Protein AF-A0A537WCG7-F1 (afdb_monomer)

pLDDT: mean 88.52, std 9.97, range [52.31, 97.75]

Sequence (96 aa):
KTGCLFAASVGVALWVADVPEREQARWRAFGDELGLLFQIVDDILDGDGYVLSHGADGARALADEAADRAHARLEDIAADTSVLAEIVAGLAARTF

Solvent-accessible surface area (backbone atoms only — not comparable to full-atom values): 5113 Å² total; per-residue (Å²): 128,62,21,62,55,46,28,48,50,46,54,52,49,38,65,76,68,66,52,55,74,91,56,43,58,52,52,48,55,24,18,50,29,49,10,49,26,52,42,39,47,50,20,57,76,71,62,33,70,49,22,72,76,50,34,65,70,46,28,46,52,53,23,50,54,26,37,54,51,26,49,56,36,48,72,74,44,100,62,95,46,65,71,59,51,51,51,44,53,58,54,51,61,65,74,113

Secondary structure (DSSP, 8-state):
--HHHHHHHHHHHHHHTT--HHHHHHHHHHHHHHHHHHHHHHHHHHT-HHHHHHHHHHHHHHHHHHHHHHHHHHHTSSS--HHHHHHHHHHHGGG-

Foldseek 3Di:
DQLVVQLVVLVVVCVVVVPPPVQVVLSSQLSNLVSQLLVLLVCLVVCHDQCVVQNLVRSLVSSVVSLVSSVVSLVVHPDPCPVVNVVSVVSSVSSD

Radius of gyration: 13.69 Å; Cα contacts (8 Å, |Δi|>4): 107; chains: 1; bounding box: 30×21×40 Å

Mean predicted aligned error: 4.41 Å

Structure (mmCIF, N/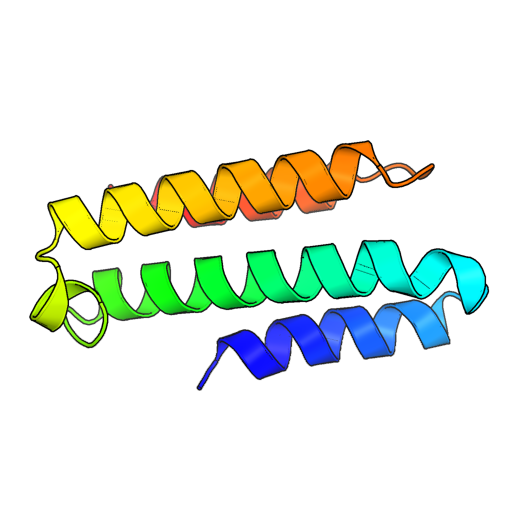CA/C/O backbone):
data_AF-A0A537WCG7-F1
#
_entry.id   AF-A0A537WCG7-F1
#
loop_
_atom_site.group_PDB
_atom_site.id
_atom_site.type_symbol
_atom_site.label_atom_id
_atom_site.label_alt_id
_atom_site.label_comp_id
_atom_site.label_asym_id
_atom_site.label_entity_id
_atom_site.label_seq_id
_atom_site.pdbx_PDB_ins_code
_atom_site.Cartn_x
_atom_site.Cartn_y
_atom_site.Cartn_z
_atom_site.occupancy
_atom_site.B_iso_or_equiv
_atom_site.auth_seq_id
_atom_site.auth_comp_id
_atom_site.auth_asym_id
_atom_site.auth_atom_id
_atom_site.pdbx_PDB_model_num
ATOM 1 N N . LYS A 1 1 ? 11.471 -9.639 -0.964 1.00 52.31 1 LYS A N 1
ATOM 2 C CA . LYS A 1 1 ? 11.838 -10.007 0.435 1.00 52.31 1 LYS A CA 1
ATOM 3 C C . LYS A 1 1 ? 11.489 -8.904 1.439 1.00 52.31 1 LYS A C 1
ATOM 5 O O . LYS A 1 1 ? 11.270 -9.230 2.601 1.00 52.31 1 LYS A O 1
ATOM 10 N N . THR A 1 2 ? 11.418 -7.641 1.017 1.00 59.69 2 THR A N 1
ATOM 11 C CA . THR A 1 2 ? 11.317 -6.478 1.911 1.00 59.69 2 THR A CA 1
ATOM 12 C C . THR A 1 2 ? 9.873 -6.163 2.324 1.00 59.69 2 THR A C 1
ATOM 14 O O . THR A 1 2 ? 9.638 -5.779 3.467 1.00 59.69 2 THR A O 1
ATOM 17 N N . GLY A 1 3 ? 8.881 -6.449 1.470 1.00 57.81 3 GLY A N 1
ATOM 18 C CA . GLY A 1 3 ? 7.462 -6.196 1.770 1.00 57.81 3 GLY A CA 1
ATOM 19 C C . GLY A 1 3 ? 6.929 -6.877 3.042 1.00 57.81 3 GLY A C 1
ATOM 20 O O . GLY A 1 3 ? 6.157 -6.279 3.789 1.00 57.81 3 GLY A O 1
ATOM 21 N N . CYS A 1 4 ? 7.417 -8.081 3.367 1.00 61.38 4 CYS A N 1
ATOM 22 C CA . CYS A 1 4 ? 7.025 -8.792 4.590 1.00 61.38 4 CYS A CA 1
ATOM 23 C C . CYS A 1 4 ? 7.416 -8.044 5.876 1.00 61.38 4 CYS A C 1
ATOM 25 O O . CYS A 1 4 ? 6.756 -8.217 6.898 1.00 61.38 4 CYS A O 1
ATOM 27 N N . LEU A 1 5 ? 8.468 -7.214 5.847 1.00 70.69 5 LEU A N 1
ATOM 28 C CA . LEU A 1 5 ? 8.885 -6.424 7.007 1.00 70.69 5 LEU A CA 1
ATOM 29 C C . LEU A 1 5 ? 7.901 -5.282 7.286 1.00 70.69 5 LEU A C 1
ATOM 31 O O . LEU A 1 5 ? 7.613 -5.001 8.448 1.00 70.69 5 LEU A O 1
ATOM 35 N N . PHE A 1 6 ? 7.346 -4.655 6.247 1.00 68.19 6 PHE A N 1
ATOM 36 C CA . PHE A 1 6 ? 6.342 -3.599 6.398 1.00 68.19 6 PHE A CA 1
ATOM 37 C C . PHE A 1 6 ? 5.012 -4.162 6.898 1.00 68.19 6 PHE A C 1
ATOM 39 O O . PHE A 1 6 ? 4.472 -3.649 7.878 1.00 68.19 6 PHE A O 1
ATOM 46 N N . ALA A 1 7 ? 4.553 -5.283 6.334 1.00 69.25 7 ALA A N 1
ATOM 47 C CA . ALA A 1 7 ? 3.380 -5.995 6.842 1.00 69.25 7 ALA A CA 1
ATOM 48 C C . ALA A 1 7 ? 3.565 -6.434 8.310 1.00 69.25 7 ALA A C 1
ATOM 50 O O . ALA A 1 7 ? 2.667 -6.264 9.139 1.00 69.25 7 ALA A O 1
ATOM 51 N N . ALA A 1 8 ? 4.758 -6.924 8.672 1.00 68.00 8 ALA A N 1
ATOM 52 C CA . ALA A 1 8 ? 5.093 -7.256 10.056 1.00 68.00 8 ALA A CA 1
ATOM 53 C C . ALA A 1 8 ? 5.122 -6.018 10.970 1.00 68.00 8 ALA A C 1
ATOM 55 O O . ALA A 1 8 ? 4.621 -6.083 12.090 1.00 68.00 8 ALA A O 1
ATOM 56 N N . SER A 1 9 ? 5.650 -4.887 10.496 1.00 78.00 9 SER A N 1
ATOM 57 C CA . SER A 1 9 ? 5.706 -3.625 11.249 1.00 78.00 9 SER A CA 1
ATOM 58 C C . SER A 1 9 ? 4.309 -3.081 11.546 1.00 78.00 9 SER A C 1
ATOM 60 O O . SER A 1 9 ? 4.026 -2.722 12.690 1.00 78.00 9 SER A O 1
ATOM 62 N N . VAL A 1 10 ? 3.406 -3.107 10.557 1.00 78.06 10 VAL A N 1
ATOM 63 C CA . VAL A 1 10 ? 1.983 -2.787 10.762 1.00 78.06 10 VAL A CA 1
ATOM 64 C C . VAL A 1 10 ? 1.373 -3.758 11.772 1.00 78.06 10 VAL A C 1
ATOM 66 O O . VAL A 1 10 ? 0.740 -3.328 12.730 1.00 78.06 10 VAL A O 1
ATOM 69 N N . GLY A 1 11 ? 1.638 -5.060 11.633 1.00 72.38 11 GLY A N 1
ATOM 70 C CA . GLY A 1 11 ? 1.179 -6.076 12.578 1.00 72.38 11 GLY A CA 1
ATOM 71 C C . GLY A 1 11 ? 1.594 -5.805 14.029 1.00 72.38 11 GLY A C 1
ATOM 72 O O . GLY A 1 11 ? 0.756 -5.912 1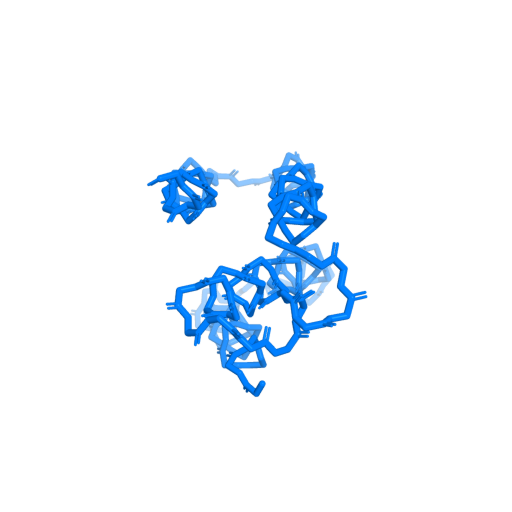4.920 1.00 72.38 11 GLY A O 1
ATOM 73 N N . VAL A 1 12 ? 2.851 -5.425 14.279 1.00 78.12 12 VAL A N 1
ATOM 74 C CA . VAL A 1 12 ? 3.351 -5.084 15.624 1.00 78.12 12 VAL A CA 1
ATOM 75 C C . VAL A 1 12 ? 2.682 -3.817 16.163 1.00 78.12 12 VAL A C 1
ATOM 77 O O . VAL A 1 12 ? 2.266 -3.798 17.321 1.00 78.12 12 VAL A O 1
ATOM 80 N N . ALA A 1 13 ? 2.528 -2.783 15.332 1.00 81.62 13 ALA A N 1
ATOM 81 C CA . ALA A 1 13 ? 1.903 -1.524 15.736 1.00 81.62 13 ALA A CA 1
ATOM 82 C C . ALA A 1 13 ? 0.447 -1.708 16.199 1.00 81.62 13 ALA A C 1
ATOM 84 O O . ALA A 1 13 ? 0.034 -1.070 17.164 1.00 81.62 13 ALA A O 1
ATOM 85 N N . LEU A 1 14 ? -0.308 -2.624 15.579 1.00 84.75 14 LEU A N 1
ATOM 86 C CA . LEU A 1 14 ? -1.692 -2.921 15.974 1.00 84.75 14 LEU A CA 1
ATOM 87 C C . LEU A 1 14 ? -1.804 -3.479 17.390 1.00 84.75 14 LEU A C 1
ATOM 89 O O . LEU A 1 14 ? -2.709 -3.094 18.125 1.00 84.75 14 LEU A O 1
ATOM 93 N N . TRP A 1 15 ? -0.881 -4.361 17.773 1.00 80.00 15 TRP A N 1
ATOM 94 C CA . TRP A 1 15 ? -0.841 -4.913 19.126 1.00 80.00 15 TRP A CA 1
ATOM 95 C C . TRP A 1 15 ? -0.410 -3.866 20.152 1.00 80.00 15 TRP A C 1
ATOM 97 O O . TRP A 1 15 ? -0.974 -3.812 21.238 1.00 80.00 15 TRP A O 1
ATOM 107 N N . VAL A 1 16 ? 0.555 -3.007 19.809 1.00 88.25 16 VAL A N 1
ATOM 108 C CA . VAL A 1 16 ? 0.999 -1.911 20.689 1.00 88.25 16 VAL A CA 1
ATOM 109 C C . VAL A 1 16 ? -0.112 -0.881 20.915 1.00 88.25 16 VAL A C 1
ATOM 111 O O . VAL A 1 16 ? -0.247 -0.366 22.021 1.00 88.25 16 VAL A O 1
ATOM 114 N N . ALA A 1 17 ? -0.910 -0.593 19.887 1.00 86.69 17 ALA A N 1
ATOM 115 C CA . ALA A 1 17 ? -2.031 0.342 19.954 1.00 86.69 17 ALA A CA 1
ATOM 116 C C . ALA A 1 17 ? -3.329 -0.279 20.512 1.00 86.69 17 ALA A C 1
ATOM 118 O O . ALA A 1 17 ? -4.350 0.405 20.542 1.00 86.69 17 ALA A O 1
ATOM 119 N N . ASP A 1 18 ? -3.295 -1.550 20.932 1.00 88.25 18 ASP A N 1
ATOM 120 C CA . ASP A 1 18 ? -4.440 -2.311 21.455 1.00 88.25 18 ASP A CA 1
ATOM 121 C C . ASP A 1 18 ? -5.667 -2.282 20.520 1.00 88.25 18 ASP A C 1
ATOM 123 O O . ASP A 1 18 ? -6.822 -2.164 20.937 1.00 88.25 18 ASP A O 1
ATOM 127 N N . VAL A 1 19 ? -5.414 -2.362 19.207 1.00 88.62 19 VAL A N 1
ATOM 128 C CA . VAL A 1 19 ? -6.478 -2.364 18.198 1.00 88.62 19 VAL A CA 1
ATOM 129 C C . VAL A 1 19 ? -7.263 -3.676 18.300 1.00 88.62 19 VAL A C 1
ATOM 131 O O . VAL A 1 19 ? -6.661 -4.753 18.168 1.00 88.62 19 VAL A O 1
ATOM 134 N N . PRO A 1 20 ? -8.604 -3.628 18.448 1.00 88.81 20 PRO A N 1
ATOM 135 C CA . PRO A 1 20 ? -9.427 -4.827 18.535 1.00 88.81 20 PRO A CA 1
ATOM 136 C C . PRO A 1 20 ? -9.186 -5.769 17.354 1.00 88.81 20 PRO A C 1
ATOM 138 O O . PRO A 1 20 ? -9.171 -5.330 16.204 1.00 88.81 20 PRO A O 1
ATOM 141 N N . GLU A 1 21 ? -9.068 -7.076 17.603 1.00 85.62 21 GLU A N 1
ATOM 142 C CA . GLU A 1 21 ? -8.767 -8.074 16.558 1.00 85.62 21 GLU A CA 1
ATOM 143 C C . GLU A 1 21 ? -9.707 -7.983 15.344 1.00 85.62 21 GLU A C 1
ATOM 145 O O . GLU A 1 21 ? -9.267 -8.096 14.200 1.00 85.62 21 GLU A O 1
ATOM 150 N N . ARG A 1 22 ? -10.991 -7.681 15.583 1.00 85.88 22 ARG A N 1
ATOM 151 C CA . ARG A 1 22 ? -12.012 -7.482 14.536 1.00 85.88 22 ARG A CA 1
ATOM 152 C C . ARG A 1 22 ? -11.683 -6.337 13.563 1.00 85.88 22 ARG A C 1
ATOM 154 O O . ARG A 1 22 ? -12.201 -6.311 12.452 1.00 85.88 22 ARG A O 1
ATOM 161 N N . GLU A 1 23 ? -10.868 -5.375 13.987 1.00 86.56 23 GLU A N 1
ATOM 162 C CA . GLU A 1 23 ? -10.463 -4.197 13.212 1.00 86.56 23 GLU A CA 1
ATOM 163 C C . GLU A 1 23 ? -9.085 -4.396 12.570 1.00 86.56 23 GLU A C 1
ATOM 165 O O . GLU A 1 23 ? -8.815 -3.825 11.513 1.00 86.56 23 GLU A O 1
ATOM 170 N N . GLN A 1 24 ? -8.245 -5.277 13.130 1.00 91.00 24 GLN A N 1
ATOM 171 C CA . GLN A 1 24 ? -6.897 -5.558 12.623 1.00 91.00 24 GLN A CA 1
ATOM 172 C C . GLN A 1 24 ? -6.881 -6.075 11.180 1.00 91.00 24 GLN A C 1
ATOM 174 O O . GLN A 1 24 ? -5.901 -5.857 10.473 1.00 91.00 24 GLN A O 1
ATOM 179 N N . ALA A 1 25 ? -7.942 -6.744 10.719 1.00 92.25 25 ALA A N 1
ATOM 180 C CA . ALA A 1 25 ? -8.007 -7.277 9.358 1.00 92.25 25 ALA A CA 1
ATOM 181 C C . ALA A 1 25 ? -7.833 -6.184 8.286 1.00 92.25 25 ALA A C 1
ATOM 183 O O . ALA A 1 25 ? -7.104 -6.397 7.319 1.00 92.25 25 ALA A O 1
ATOM 184 N N . ARG A 1 26 ? -8.439 -5.001 8.478 1.00 92.94 26 ARG A N 1
ATOM 185 C CA . ARG A 1 26 ? -8.325 -3.875 7.530 1.00 92.94 26 ARG A CA 1
ATOM 186 C C . ARG A 1 26 ? -6.912 -3.301 7.505 1.00 92.94 26 ARG A C 1
ATOM 188 O O . ARG A 1 26 ? -6.348 -3.071 6.442 1.00 92.94 26 ARG A O 1
ATOM 195 N N . TRP A 1 27 ? -6.312 -3.165 8.682 1.00 91.94 27 TRP A N 1
ATOM 196 C CA . TRP A 1 27 ? -4.936 -2.706 8.831 1.00 91.94 27 TRP A CA 1
ATOM 197 C C . TRP A 1 27 ? -3.915 -3.671 8.224 1.00 91.94 27 TRP A C 1
ATOM 199 O O . TRP A 1 27 ? -2.969 -3.237 7.575 1.00 91.94 27 TRP A O 1
ATOM 209 N N . ARG A 1 28 ? -4.107 -4.983 8.396 1.00 91.75 28 ARG A N 1
ATOM 210 C CA . ARG A 1 28 ? -3.243 -6.007 7.786 1.00 91.75 28 ARG A CA 1
ATOM 211 C C . ARG A 1 28 ? -3.349 -5.988 6.266 1.00 91.75 28 ARG A C 1
ATOM 213 O O . ARG A 1 28 ? -2.325 -5.961 5.601 1.00 91.75 28 ARG A O 1
ATOM 220 N N . ALA A 1 29 ? -4.570 -5.892 5.745 1.00 93.00 29 ALA A N 1
ATOM 221 C CA . ALA A 1 29 ? -4.818 -5.707 4.322 1.00 93.00 29 ALA A CA 1
ATOM 222 C C . ALA A 1 29 ? -4.097 -4.475 3.750 1.00 93.00 29 ALA A C 1
ATOM 224 O O . ALA A 1 29 ? -3.491 -4.566 2.689 1.00 93.00 29 ALA A O 1
ATOM 225 N N . PHE A 1 30 ? -4.133 -3.339 4.452 1.00 94.19 30 PHE A N 1
ATOM 226 C CA . PHE A 1 30 ? -3.334 -2.170 4.081 1.00 94.19 30 PHE A CA 1
ATOM 227 C C . PHE A 1 30 ? -1.826 -2.477 4.097 1.00 94.19 30 PHE A C 1
ATOM 229 O O . PHE A 1 30 ? -1.120 -2.151 3.146 1.00 94.19 30 PHE A O 1
ATOM 236 N N . GLY A 1 31 ? -1.332 -3.131 5.153 1.00 91.19 31 GLY A N 1
ATOM 237 C CA . GLY A 1 31 ? 0.078 -3.503 5.283 1.00 91.19 31 GLY A CA 1
ATOM 238 C C . GLY A 1 31 ? 0.582 -4.417 4.162 1.00 91.19 31 GLY A C 1
ATOM 239 O O . GLY A 1 31 ? 1.729 -4.274 3.740 1.00 91.19 31 GLY A O 1
ATOM 240 N N . ASP A 1 32 ? -0.269 -5.309 3.651 1.00 91.75 32 ASP A N 1
ATOM 241 C CA . ASP A 1 32 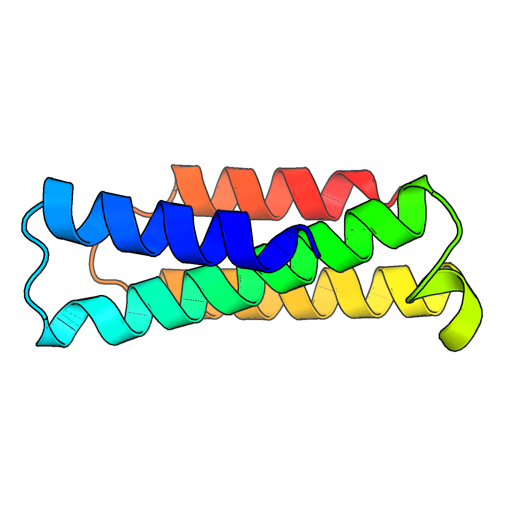? 0.051 -6.181 2.518 1.00 91.75 32 ASP A CA 1
ATOM 242 C C . ASP A 1 32 ? 0.228 -5.378 1.217 1.00 91.75 32 ASP A C 1
ATOM 244 O O . ASP A 1 32 ? 1.223 -5.563 0.512 1.00 91.75 32 ASP A O 1
ATOM 248 N N . GLU A 1 33 ? -0.683 -4.440 0.922 1.00 94.69 33 GLU A N 1
ATOM 249 C CA . GLU A 1 33 ? -0.580 -3.567 -0.262 1.00 94.69 33 GLU A CA 1
ATOM 250 C C . GLU A 1 33 ? 0.629 -2.625 -0.159 1.00 94.69 33 GLU A C 1
ATOM 252 O O . GLU A 1 33 ? 1.383 -2.476 -1.120 1.00 94.69 33 GLU A O 1
ATOM 257 N N . LEU A 1 34 ? 0.876 -2.048 1.024 1.00 92.75 34 LEU A N 1
ATOM 258 C CA . LEU A 1 34 ? 2.048 -1.206 1.281 1.00 92.75 34 LEU A CA 1
ATOM 259 C C . LEU A 1 34 ? 3.357 -1.989 1.093 1.00 92.75 34 LEU A C 1
ATOM 261 O O . LEU A 1 34 ? 4.313 -1.484 0.506 1.00 92.75 34 LEU A O 1
ATOM 265 N N . GLY A 1 35 ? 3.409 -3.230 1.585 1.00 91.25 35 GLY A N 1
ATOM 266 C CA . GLY A 1 35 ? 4.568 -4.101 1.420 1.00 91.25 35 GLY A CA 1
ATOM 267 C C . GLY A 1 35 ? 4.831 -4.459 -0.045 1.00 91.25 35 GLY A C 1
ATOM 268 O O . GLY A 1 35 ? 5.990 -4.493 -0.466 1.00 91.25 35 GLY A O 1
ATOM 269 N N . LEU A 1 36 ? 3.772 -4.697 -0.823 1.00 93.00 36 LEU A N 1
ATOM 270 C CA . LEU A 1 36 ? 3.868 -4.925 -2.264 1.00 93.00 36 LEU A CA 1
ATOM 271 C C . LEU A 1 36 ? 4.369 -3.675 -2.998 1.00 93.00 36 LEU A C 1
ATOM 273 O O . LEU A 1 36 ? 5.320 -3.786 -3.768 1.00 93.00 36 LEU A O 1
ATOM 277 N N . LEU A 1 37 ? 3.788 -2.503 -2.719 1.00 94.06 37 LEU A N 1
ATOM 278 C CA . LEU A 1 37 ? 4.226 -1.226 -3.290 1.00 94.06 37 LEU A CA 1
ATOM 279 C C . LEU A 1 37 ? 5.718 -1.002 -3.045 1.00 94.06 37 LEU A C 1
ATOM 281 O O . LEU A 1 37 ? 6.463 -0.726 -3.981 1.00 94.06 37 LEU A O 1
ATOM 285 N N . PHE A 1 38 ? 6.171 -1.184 -1.802 1.00 91.50 38 PHE A N 1
ATOM 286 C CA . PHE A 1 38 ? 7.583 -1.033 -1.473 1.00 91.50 38 PHE A CA 1
ATOM 287 C C . PHE A 1 38 ? 8.461 -1.981 -2.296 1.00 91.50 38 PHE A C 1
ATOM 289 O O . PHE A 1 38 ? 9.477 -1.550 -2.824 1.00 91.50 38 PHE A O 1
ATOM 296 N N . GLN A 1 39 ? 8.074 -3.256 -2.427 1.00 92.19 39 GLN A N 1
ATOM 297 C CA . GLN A 1 39 ? 8.850 -4.223 -3.208 1.00 92.19 39 GLN A CA 1
ATOM 298 C C . GLN A 1 39 ? 8.950 -3.817 -4.681 1.00 92.19 39 GLN A C 1
ATOM 300 O O . GLN A 1 39 ? 10.020 -3.934 -5.257 1.00 92.19 39 GLN A O 1
ATOM 305 N N . ILE A 1 40 ? 7.863 -3.335 -5.286 1.00 93.25 40 ILE A N 1
ATOM 306 C CA . ILE A 1 40 ? 7.884 -2.910 -6.690 1.00 93.25 40 ILE A CA 1
ATOM 307 C C . ILE A 1 40 ? 8.783 -1.680 -6.865 1.00 93.25 40 ILE A C 1
ATOM 309 O O . ILE A 1 40 ? 9.560 -1.625 -7.812 1.00 93.25 40 ILE A O 1
ATOM 313 N N . VAL A 1 41 ? 8.711 -0.708 -5.951 1.00 92.56 41 VAL A N 1
ATOM 314 C CA . VAL A 1 41 ? 9.580 0.480 -5.980 1.00 92.56 41 VAL A CA 1
ATOM 315 C C . VAL A 1 41 ? 11.055 0.097 -5.817 1.00 92.56 41 VAL A C 1
ATOM 317 O O . VAL A 1 41 ? 11.892 0.627 -6.539 1.00 92.56 41 VAL A O 1
ATOM 320 N N . ASP A 1 42 ? 11.370 -0.833 -4.914 1.00 92.06 42 ASP A N 1
ATOM 321 C CA . ASP A 1 42 ? 12.720 -1.388 -4.712 1.00 92.06 42 ASP A CA 1
ATOM 322 C C . ASP A 1 42 ? 13.246 -2.018 -6.014 1.00 92.0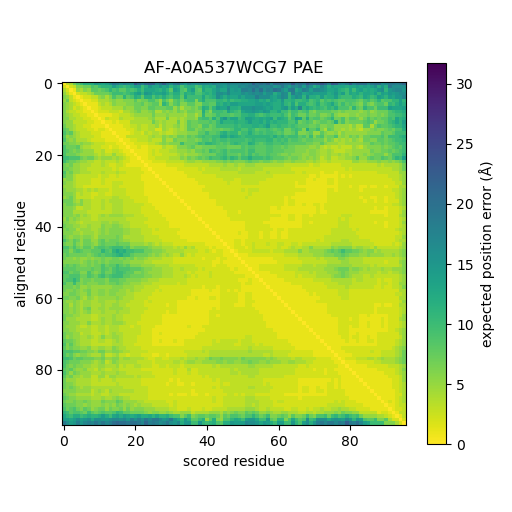6 42 ASP A C 1
ATOM 324 O O . ASP A 1 42 ? 14.288 -1.612 -6.524 1.00 92.06 42 ASP A O 1
ATOM 328 N N . ASP A 1 43 ? 12.450 -2.897 -6.631 1.00 93.25 43 ASP A N 1
ATOM 329 C CA . ASP A 1 43 ? 12.781 -3.548 -7.903 1.00 93.25 43 ASP A CA 1
ATOM 330 C C . ASP A 1 43 ? 12.963 -2.526 -9.053 1.00 93.25 43 ASP A C 1
ATOM 332 O O . ASP A 1 43 ? 13.802 -2.716 -9.936 1.00 93.25 43 ASP A O 1
ATOM 336 N N . ILE A 1 44 ? 12.204 -1.418 -9.056 1.00 92.75 44 ILE A N 1
ATOM 337 C CA . ILE A 1 44 ? 12.368 -0.310 -10.019 1.00 92.75 44 ILE A CA 1
ATOM 338 C C . ILE A 1 44 ? 13.715 0.389 -9.842 1.00 92.75 44 ILE A C 1
ATOM 340 O O . ILE A 1 44 ? 14.389 0.667 -10.837 1.00 92.75 44 ILE A O 1
ATOM 344 N N . LEU A 1 45 ? 14.096 0.689 -8.600 1.00 90.69 45 LEU A N 1
ATOM 345 C CA . LEU A 1 45 ? 15.345 1.384 -8.289 1.00 90.69 45 LEU A CA 1
ATOM 346 C C . LEU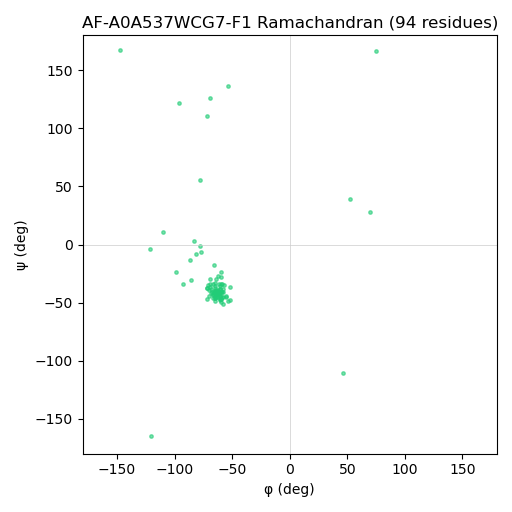 A 1 45 ? 16.570 0.510 -8.579 1.00 90.69 45 LEU A C 1
ATOM 348 O O . LEU A 1 45 ? 17.574 1.019 -9.081 1.00 90.69 45 LEU A O 1
ATOM 352 N N . ASP A 1 46 ? 16.462 -0.793 -8.324 1.00 92.50 46 ASP A N 1
ATOM 353 C CA . ASP A 1 46 ? 17.541 -1.759 -8.539 1.00 92.50 46 ASP A CA 1
ATOM 354 C C . ASP A 1 46 ? 17.571 -2.319 -9.974 1.00 92.50 46 ASP A C 1
ATOM 356 O O . ASP A 1 46 ? 18.571 -2.904 -10.404 1.00 92.50 46 ASP A O 1
ATOM 360 N N . GLY A 1 47 ? 16.505 -2.102 -10.753 1.00 92.56 47 GLY A N 1
ATOM 361 C CA . GLY A 1 47 ? 16.380 -2.581 -12.128 1.00 92.56 47 GLY A CA 1
ATOM 362 C C . GLY A 1 47 ? 16.231 -4.101 -12.234 1.00 92.56 47 GLY A C 1
ATOM 363 O O . GLY A 1 47 ? 16.643 -4.687 -13.240 1.00 92.56 47 GLY A O 1
ATOM 364 N N . ASP A 1 48 ? 15.668 -4.748 -11.212 1.00 94.12 48 ASP A N 1
ATOM 365 C CA . ASP A 1 48 ? 15.509 -6.199 -11.126 1.00 94.12 48 ASP A CA 1
ATOM 366 C C . ASP A 1 48 ? 14.028 -6.631 -10.984 1.00 94.12 48 ASP A C 1
ATOM 368 O O . ASP A 1 48 ? 13.117 -5.893 -11.358 1.00 94.12 48 ASP A O 1
ATOM 372 N N . GLY A 1 49 ? 13.769 -7.886 -10.594 1.00 93.88 49 GLY A N 1
ATOM 373 C CA . GLY A 1 49 ? 12.430 -8.381 -10.235 1.00 93.88 49 GLY A CA 1
ATOM 374 C C . GLY A 1 49 ? 11.281 -8.006 -11.191 1.00 93.88 49 GLY A C 1
ATOM 375 O O . GLY A 1 49 ? 11.188 -8.529 -12.313 1.00 93.88 49 GLY A O 1
ATOM 376 N N . TYR A 1 50 ? 10.370 -7.133 -10.745 1.00 91.81 50 TYR A N 1
ATOM 377 C CA . TYR A 1 50 ? 9.245 -6.647 -11.559 1.00 91.81 50 TYR A CA 1
ATOM 378 C C . TYR A 1 50 ? 9.689 -5.936 -12.845 1.00 91.81 50 TYR A C 1
ATOM 380 O O . TYR A 1 50 ? 9.045 -6.116 -13.879 1.00 91.81 50 TYR A O 1
ATOM 388 N N . VAL A 1 51 ? 10.817 -5.219 -12.841 1.00 93.94 51 VAL A N 1
ATOM 389 C CA . VAL A 1 51 ? 11.370 -4.581 -14.048 1.00 93.94 51 VAL A CA 1
ATOM 390 C C . VAL A 1 51 ? 11.809 -5.623 -15.070 1.00 93.94 51 VAL A C 1
ATOM 392 O O . VAL A 1 51 ? 11.552 -5.463 -16.261 1.00 93.94 51 VAL A O 1
ATOM 395 N N . LEU A 1 52 ? 12.421 -6.726 -14.630 1.00 94.12 52 LEU A N 1
ATOM 396 C CA . LEU A 1 52 ? 12.867 -7.791 -15.539 1.00 94.12 52 LEU A CA 1
ATOM 397 C C . LEU A 1 52 ? 11.701 -8.554 -16.172 1.00 94.12 52 LEU A C 1
ATOM 399 O O . LEU A 1 52 ? 11.832 -9.076 -17.278 1.00 94.12 52 LEU A O 1
ATOM 403 N N . SER A 1 53 ? 10.575 -8.641 -15.466 1.00 94.31 53 SER A N 1
ATOM 404 C CA . SER A 1 53 ? 9.401 -9.400 -15.905 1.00 94.31 53 SER A CA 1
ATOM 405 C C . SER A 1 53 ? 8.383 -8.560 -16.685 1.00 94.31 53 SER A C 1
ATOM 407 O O . SER A 1 53 ? 7.769 -9.083 -17.612 1.00 94.31 53 SER A O 1
ATOM 409 N N . HIS A 1 54 ? 8.227 -7.275 -16.353 1.00 93.06 54 HIS A N 1
ATOM 410 C CA . HIS A 1 54 ? 7.187 -6.393 -16.905 1.00 93.06 54 HIS A CA 1
ATOM 411 C C . HIS A 1 54 ? 7.749 -5.147 -17.615 1.00 93.06 54 HIS A C 1
ATOM 413 O O . HIS A 1 54 ? 6.989 -4.378 -18.204 1.00 93.06 54 HIS A O 1
ATOM 419 N N . GLY A 1 55 ? 9.069 -4.942 -17.594 1.00 93.88 55 GLY A N 1
ATOM 420 C CA . GLY A 1 55 ? 9.706 -3.700 -18.034 1.00 93.88 55 GLY A CA 1
ATOM 421 C C . GLY A 1 55 ? 9.528 -2.566 -17.021 1.00 93.88 55 GLY A C 1
ATOM 422 O O . GLY A 1 55 ? 8.708 -2.650 -16.109 1.00 93.88 55 GLY A O 1
ATOM 423 N N . ALA A 1 56 ? 10.291 -1.481 -17.184 1.00 90.69 56 ALA A N 1
ATOM 424 C CA . ALA A 1 56 ? 10.240 -0.342 -16.262 1.00 90.69 56 ALA A CA 1
ATOM 425 C C . ALA A 1 56 ? 8.844 0.302 -16.214 1.00 90.69 56 ALA A C 1
ATOM 427 O O . ALA A 1 56 ? 8.319 0.549 -15.135 1.00 90.69 56 ALA A O 1
ATOM 428 N N . ASP A 1 57 ? 8.209 0.508 -17.369 1.00 93.88 57 ASP A N 1
ATOM 429 C CA . ASP A 1 57 ? 6.878 1.126 -17.428 1.00 93.88 57 ASP A CA 1
ATOM 430 C C . ASP A 1 57 ? 5.781 0.200 -16.887 1.00 93.88 57 ASP A C 1
ATOM 432 O O . ASP A 1 57 ? 4.859 0.662 -16.220 1.00 93.88 57 ASP A O 1
ATOM 436 N N . GLY A 1 58 ? 5.906 -1.114 -17.101 1.00 95.06 58 GLY A N 1
ATOM 437 C CA . GLY A 1 58 ? 4.998 -2.095 -16.506 1.00 95.06 58 GLY A CA 1
ATOM 438 C C . GLY A 1 58 ? 5.145 -2.171 -14.986 1.00 95.06 58 GLY A C 1
ATOM 439 O O . GLY A 1 58 ? 4.146 -2.214 -14.275 1.00 95.06 58 GLY A O 1
ATOM 440 N N . ALA A 1 59 ? 6.377 -2.117 -14.471 1.00 94.81 59 ALA A N 1
ATOM 441 C CA . ALA A 1 59 ? 6.626 -2.053 -13.034 1.00 94.81 59 ALA A CA 1
ATOM 442 C C . ALA A 1 59 ? 6.058 -0.764 -12.413 1.00 94.81 59 ALA A C 1
ATOM 444 O O . ALA A 1 59 ? 5.448 -0.827 -11.349 1.00 94.81 59 ALA A O 1
ATOM 445 N N . ARG A 1 60 ? 6.177 0.388 -13.091 1.00 94.12 60 ARG A N 1
ATOM 446 C CA . ARG A 1 60 ? 5.551 1.650 -12.649 1.00 94.12 60 ARG A CA 1
ATOM 447 C C . ARG A 1 60 ? 4.033 1.545 -12.560 1.00 94.12 60 ARG A C 1
ATOM 449 O O . ARG A 1 60 ? 3.474 1.883 -11.526 1.00 94.12 60 ARG A O 1
ATOM 456 N N . ALA A 1 61 ? 3.385 0.999 -13.588 1.00 95.62 61 ALA A N 1
ATOM 457 C CA . ALA A 1 61 ? 1.937 0.798 -13.569 1.00 95.62 61 ALA A CA 1
ATOM 458 C C . ALA A 1 61 ? 1.496 -0.107 -12.402 1.00 95.62 61 ALA A C 1
ATOM 460 O O . ALA A 1 61 ? 0.524 0.194 -11.717 1.00 95.62 61 ALA A O 1
ATOM 461 N N . LEU A 1 62 ? 2.245 -1.178 -12.118 1.00 95.56 62 LEU A N 1
ATOM 462 C CA . LEU A 1 62 ? 1.973 -2.045 -10.966 1.00 95.56 62 LEU A CA 1
ATOM 463 C C . LEU A 1 62 ? 2.159 -1.322 -9.622 1.00 95.56 62 LEU A C 1
ATOM 465 O O . LEU A 1 62 ? 1.424 -1.608 -8.673 1.00 95.56 62 LEU A O 1
ATOM 469 N N . ALA A 1 63 ? 3.131 -0.410 -9.525 1.00 95.12 63 ALA A N 1
ATOM 470 C CA . ALA A 1 63 ? 3.320 0.424 -8.342 1.00 95.12 63 ALA A CA 1
ATOM 471 C C . ALA A 1 63 ? 2.128 1.373 -8.144 1.00 95.12 63 ALA A C 1
ATOM 473 O O . ALA A 1 63 ? 1.588 1.429 -7.041 1.00 95.12 63 ALA A O 1
ATOM 474 N N . ASP A 1 64 ? 1.669 2.040 -9.204 1.00 95.56 64 ASP A N 1
ATOM 475 C CA . ASP A 1 64 ? 0.494 2.918 -9.156 1.00 95.56 64 ASP A CA 1
ATOM 476 C C . ASP A 1 64 ? -0.760 2.140 -8.723 1.00 95.56 64 ASP A C 1
ATOM 478 O O . ASP A 1 64 ? -1.447 2.531 -7.780 1.00 95.56 64 ASP A O 1
ATOM 482 N N . GLU A 1 65 ? -1.005 0.962 -9.307 1.00 96.94 65 GLU A N 1
ATOM 483 C CA . GLU A 1 65 ? -2.126 0.102 -8.911 1.00 96.94 65 GLU A CA 1
ATOM 484 C C . GLU A 1 65 ? -2.040 -0.349 -7.442 1.00 96.94 65 GLU A C 1
ATOM 486 O O . GLU A 1 65 ? -3.060 -0.464 -6.757 1.00 96.94 65 GLU A O 1
ATOM 491 N N . ALA A 1 66 ? -0.838 -0.651 -6.941 1.00 95.88 66 ALA A N 1
ATOM 492 C CA . ALA A 1 66 ? -0.639 -1.014 -5.539 1.00 95.88 66 ALA A CA 1
ATOM 493 C C . ALA A 1 66 ? -0.876 0.178 -4.599 1.00 95.88 66 ALA A C 1
ATOM 495 O O . ALA A 1 66 ? -1.473 0.001 -3.534 1.00 95.88 66 ALA A O 1
ATOM 496 N N . ALA A 1 67 ? -0.463 1.382 -4.998 1.00 95.94 67 ALA A N 1
ATOM 497 C CA . ALA A 1 67 ? -0.724 2.611 -4.259 1.00 95.94 67 ALA A CA 1
ATOM 498 C C . ALA A 1 67 ? -2.229 2.917 -4.189 1.00 95.94 67 ALA A C 1
ATOM 500 O O . ALA A 1 67 ? -2.746 3.160 -3.097 1.00 95.94 67 ALA A O 1
ATOM 501 N N . ASP A 1 68 ? -2.950 2.801 -5.306 1.00 97.44 68 ASP A N 1
ATOM 502 C CA . ASP A 1 68 ? -4.405 2.985 -5.357 1.00 97.44 68 ASP A CA 1
ATOM 503 C C . ASP A 1 68 ? -5.132 2.006 -4.427 1.00 97.44 68 ASP A C 1
ATOM 505 O O . ASP A 1 68 ? -6.001 2.396 -3.641 1.00 97.44 68 ASP A O 1
ATOM 509 N N . ARG A 1 69 ? -4.742 0.723 -4.448 1.00 97.75 69 ARG A N 1
ATOM 510 C CA . ARG A 1 69 ? -5.311 -0.272 -3.528 1.00 97.75 69 ARG A CA 1
ATOM 511 C C . ARG A 1 69 ? -4.986 0.048 -2.074 1.00 97.75 69 ARG A C 1
ATOM 513 O O . ARG A 1 69 ? -5.872 -0.084 -1.232 1.00 97.75 69 ARG A O 1
ATOM 520 N N . ALA A 1 70 ? -3.760 0.473 -1.766 1.00 96.00 70 ALA A N 1
ATOM 521 C CA . ALA A 1 70 ? -3.379 0.867 -0.412 1.00 96.00 70 ALA A CA 1
ATOM 522 C C . ALA A 1 70 ? -4.222 2.052 0.087 1.00 96.00 70 ALA A C 1
ATOM 524 O O . ALA A 1 70 ? -4.735 1.995 1.205 1.00 96.00 70 ALA A O 1
ATOM 525 N N . HIS A 1 71 ? -4.440 3.072 -0.750 1.00 96.62 71 HIS A N 1
ATOM 526 C CA . HIS A 1 71 ? -5.326 4.193 -0.437 1.00 96.62 71 HIS A CA 1
ATOM 527 C C . HIS A 1 71 ? -6.764 3.735 -0.178 1.00 96.62 71 HIS A C 1
ATOM 529 O O . HIS A 1 71 ? -7.319 4.073 0.866 1.00 96.62 71 HIS A O 1
ATOM 535 N N . ALA A 1 72 ? -7.324 2.877 -1.035 1.00 96.94 72 ALA A N 1
ATOM 536 C CA . ALA A 1 72 ? -8.663 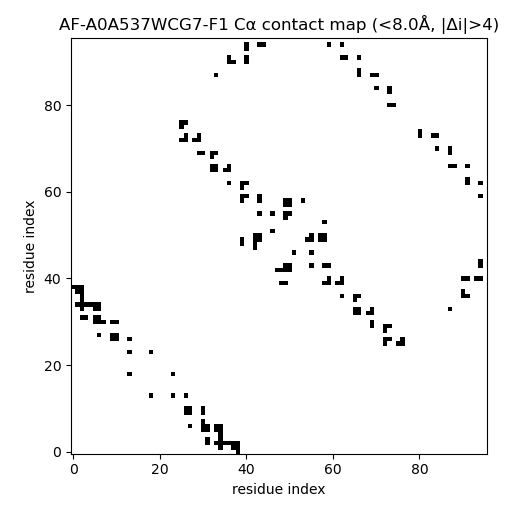2.327 -0.825 1.00 96.94 72 ALA A CA 1
ATOM 537 C C . ALA A 1 72 ? -8.787 1.566 0.513 1.00 96.94 72 ALA A C 1
ATOM 539 O O . ALA A 1 72 ? -9.789 1.693 1.211 1.00 96.94 72 ALA A O 1
ATOM 540 N N . ARG A 1 73 ? -7.755 0.814 0.938 1.00 95.75 73 ARG A N 1
ATOM 541 C CA . ARG A 1 73 ? -7.774 0.154 2.261 1.00 95.75 73 ARG A CA 1
ATOM 542 C C . ARG A 1 73 ? -7.744 1.148 3.421 1.00 95.75 73 ARG A C 1
ATOM 544 O O . ARG A 1 73 ? -8.317 0.848 4.465 1.00 95.75 73 ARG A O 1
ATOM 551 N N . LEU A 1 74 ? -7.062 2.286 3.271 1.00 95.00 74 LEU A N 1
ATOM 552 C CA . LEU A 1 74 ? -7.026 3.328 4.300 1.00 95.00 74 LEU A CA 1
ATOM 553 C C . LEU A 1 74 ? -8.379 4.029 4.456 1.00 95.00 74 LEU A C 1
ATOM 555 O O . LEU A 1 74 ? -8.737 4.376 5.578 1.00 95.00 74 LEU A O 1
ATOM 559 N N . GLU A 1 75 ? -9.137 4.199 3.371 1.00 94.88 75 GLU A N 1
ATOM 560 C CA . GLU A 1 75 ? -10.488 4.785 3.402 1.00 94.88 75 GLU A CA 1
ATOM 561 C C . GLU A 1 75 ? -11.488 3.923 4.193 1.00 94.88 75 GLU A C 1
ATOM 563 O O . GLU A 1 75 ? -12.394 4.449 4.838 1.00 94.88 75 GLU A O 1
ATOM 568 N N . ASP A 1 76 ? -11.286 2.602 4.219 1.00 93.25 76 ASP A N 1
ATOM 569 C CA . ASP A 1 76 ? -12.116 1.656 4.977 1.00 93.25 76 ASP A CA 1
ATOM 570 C C . ASP A 1 76 ? -11.824 1.643 6.494 1.00 93.25 76 ASP A C 1
ATOM 572 O O . ASP A 1 76 ? -12.503 0.953 7.271 1.00 93.25 76 ASP A O 1
ATOM 576 N N . ILE A 1 77 ? -10.793 2.360 6.947 1.00 93.12 77 ILE A N 1
ATOM 577 C CA . ILE A 1 77 ? -10.368 2.399 8.347 1.00 93.12 77 ILE A CA 1
ATOM 578 C C . ILE A 1 77 ? -10.981 3.623 9.032 1.00 93.12 77 ILE A C 1
ATOM 580 O O . ILE A 1 77 ? -10.722 4.764 8.670 1.00 93.12 77 ILE A O 1
ATOM 584 N N . ALA A 1 78 ? -11.754 3.387 10.094 1.00 91.19 78 ALA A N 1
ATOM 585 C CA . ALA A 1 78 ? -12.385 4.438 10.894 1.00 91.19 78 ALA A CA 1
ATOM 586 C C . ALA A 1 78 ? -11.396 5.112 11.875 1.00 91.19 78 ALA A C 1
ATOM 588 O O . ALA A 1 78 ? -11.622 5.125 13.084 1.00 91.19 78 ALA A O 1
ATOM 589 N N . ALA A 1 79 ? -10.284 5.637 11.360 1.00 89.88 79 ALA A N 1
ATOM 590 C CA . ALA A 1 79 ? -9.258 6.366 12.103 1.00 89.88 79 ALA A CA 1
ATOM 591 C C . ALA A 1 79 ? -8.625 7.446 11.213 1.00 89.88 79 ALA A C 1
ATOM 593 O O . ALA A 1 79 ? -8.805 7.440 9.998 1.00 89.88 79 ALA A O 1
ATOM 594 N N . ASP A 1 80 ? -7.864 8.364 11.809 1.00 93.12 80 ASP A N 1
ATOM 595 C CA . ASP A 1 80 ? -7.039 9.285 11.025 1.00 93.12 80 ASP A CA 1
ATOM 596 C C . ASP A 1 80 ? -5.855 8.522 10.413 1.00 93.12 80 ASP A C 1
ATOM 598 O O . ASP A 1 80 ? -4.954 8.065 11.120 1.00 93.12 80 ASP A O 1
ATOM 602 N N . THR A 1 81 ? -5.885 8.363 9.092 1.00 94.44 81 THR A N 1
ATOM 603 C CA . THR A 1 81 ? -4.868 7.666 8.298 1.00 94.44 81 THR A CA 1
ATOM 604 C C . THR A 1 81 ? -4.042 8.616 7.427 1.00 94.44 81 THR A C 1
ATOM 606 O O . THR A 1 81 ? -3.266 8.149 6.594 1.00 94.44 81 THR A O 1
ATOM 609 N N . SER A 1 82 ? -4.155 9.937 7.623 1.00 93.38 82 SER A N 1
ATOM 610 C CA . SER A 1 82 ? -3.511 10.965 6.786 1.00 93.38 82 SER A CA 1
ATOM 611 C C . SER A 1 82 ? -2.006 10.742 6.601 1.00 93.38 82 SER A C 1
ATOM 613 O O . SER A 1 82 ? -1.519 10.693 5.475 1.00 93.38 82 SER A O 1
ATOM 615 N N . VAL A 1 83 ? -1.282 10.486 7.692 1.00 93.31 83 VAL A N 1
ATOM 616 C CA . VAL A 1 83 ? 0.165 10.204 7.661 1.00 93.31 83 VAL A CA 1
ATOM 617 C C . VAL A 1 83 ? 0.491 8.952 6.838 1.00 93.31 83 VAL A C 1
ATOM 619 O O . VAL A 1 83 ? 1.491 8.910 6.125 1.00 93.31 83 VAL A O 1
ATOM 622 N N . LEU A 1 84 ? -0.345 7.913 6.910 1.00 93.19 84 LEU A N 1
ATOM 623 C CA . LEU A 1 84 ? -0.133 6.687 6.135 1.00 93.19 84 LEU A CA 1
ATOM 624 C C . LEU A 1 84 ? -0.407 6.914 4.650 1.00 93.19 84 LEU A C 1
ATOM 626 O O . LEU A 1 84 ? 0.331 6.395 3.815 1.00 93.19 84 LEU A O 1
ATOM 630 N N . ALA A 1 85 ? -1.414 7.724 4.322 1.00 94.06 85 ALA A N 1
ATOM 631 C CA . ALA A 1 85 ? -1.686 8.130 2.951 1.00 94.06 85 ALA A CA 1
ATOM 632 C C . ALA A 1 85 ? -0.513 8.939 2.363 1.00 94.06 85 ALA A C 1
ATOM 634 O O . ALA A 1 85 ? -0.114 8.696 1.227 1.00 94.06 85 ALA A O 1
ATOM 635 N N . GLU A 1 86 ? 0.101 9.834 3.144 1.00 93.56 86 GLU A N 1
ATOM 636 C CA . GLU A 1 86 ? 1.305 10.568 2.725 1.00 93.56 86 GLU A CA 1
ATOM 637 C C . GLU A 1 86 ? 2.498 9.638 2.461 1.00 93.56 86 GLU A C 1
ATOM 639 O O . GLU A 1 86 ? 3.231 9.834 1.490 1.00 93.56 86 GLU A O 1
ATOM 644 N N . ILE A 1 87 ? 2.683 8.595 3.279 1.00 91.81 87 ILE A N 1
ATOM 645 C CA . ILE A 1 87 ? 3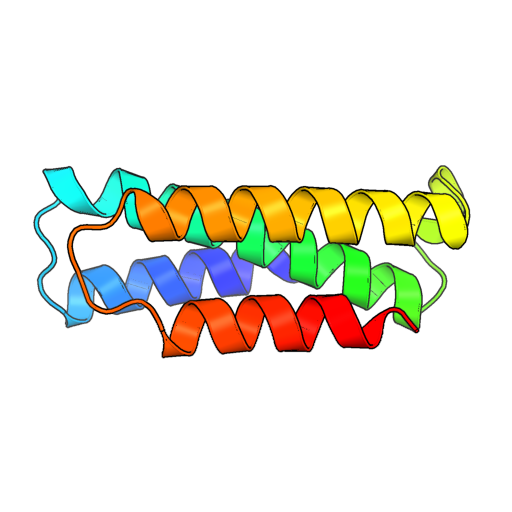.734 7.587 3.064 1.00 91.81 87 ILE A CA 1
ATOM 646 C C . ILE A 1 87 ? 3.508 6.828 1.752 1.00 91.81 87 ILE A C 1
ATOM 648 O O . ILE A 1 87 ? 4.459 6.652 0.988 1.00 91.81 87 ILE A O 1
ATOM 652 N N . VAL A 1 88 ? 2.272 6.396 1.473 1.00 94.38 88 VAL A N 1
ATOM 653 C CA . VAL A 1 88 ? 1.923 5.710 0.215 1.00 94.38 88 VAL A CA 1
ATOM 654 C C . VAL A 1 88 ? 2.221 6.612 -0.985 1.00 94.38 88 VAL A C 1
ATOM 656 O O . VAL A 1 88 ? 2.940 6.197 -1.895 1.00 94.38 88 VAL A O 1
ATOM 659 N N . ALA A 1 89 ? 1.765 7.867 -0.949 1.00 92.19 89 ALA A N 1
ATOM 660 C CA . ALA A 1 89 ? 2.012 8.835 -2.016 1.00 92.19 89 ALA A CA 1
ATOM 661 C C . ALA A 1 89 ? 3.514 9.109 -2.217 1.00 92.19 89 ALA A C 1
ATOM 663 O O . ALA A 1 89 ? 4.002 9.162 -3.347 1.00 92.19 89 ALA A O 1
ATOM 664 N N . GLY A 1 90 ? 4.271 9.235 -1.123 1.00 91.69 90 GLY A N 1
ATOM 665 C CA . GLY A 1 90 ? 5.718 9.436 -1.166 1.00 91.69 90 GLY A CA 1
ATOM 666 C C . GLY A 1 90 ? 6.485 8.247 -1.754 1.00 91.69 90 GLY A C 1
ATOM 667 O O . GLY A 1 90 ? 7.503 8.450 -2.416 1.00 91.69 90 GLY A O 1
ATOM 668 N N . LEU A 1 91 ? 6.008 7.016 -1.545 1.00 90.12 91 LEU A N 1
ATOM 669 C CA . LEU A 1 91 ? 6.578 5.817 -2.165 1.00 90.12 91 LEU A CA 1
ATOM 670 C C . LEU A 1 91 ? 6.268 5.753 -3.661 1.00 90.12 91 LEU A C 1
ATOM 672 O O . LEU A 1 91 ? 7.185 5.541 -4.450 1.00 90.12 91 LEU A O 1
ATOM 676 N N . ALA A 1 92 ? 5.015 5.990 -4.053 1.00 88.81 92 ALA A N 1
ATOM 677 C CA . ALA A 1 92 ? 4.605 5.978 -5.457 1.00 88.81 92 ALA A CA 1
ATOM 678 C C . ALA A 1 92 ? 5.368 7.029 -6.287 1.00 88.81 92 ALA A C 1
ATOM 680 O O . ALA A 1 92 ? 5.863 6.736 -7.374 1.00 88.81 92 ALA A O 1
ATOM 681 N N . ALA A 1 93 ? 5.577 8.229 -5.735 1.00 86.94 93 ALA A N 1
ATOM 682 C CA . ALA A 1 93 ? 6.288 9.317 -6.409 1.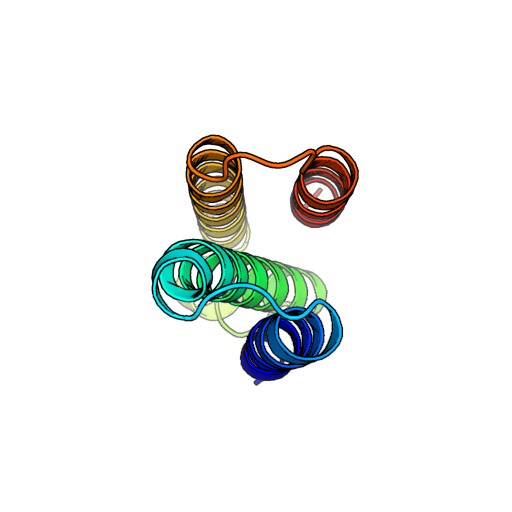00 86.94 93 ALA A CA 1
ATOM 683 C C . ALA A 1 93 ? 7.782 9.039 -6.675 1.00 86.94 93 ALA A C 1
ATOM 685 O O . ALA A 1 93 ? 8.386 9.714 -7.505 1.00 86.94 93 ALA A O 1
ATOM 686 N N . ARG A 1 94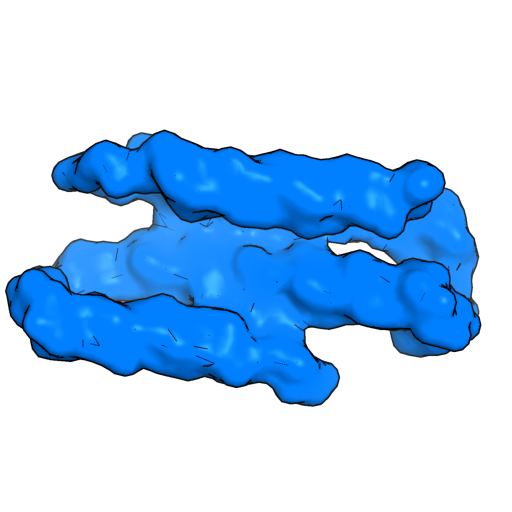 ? 8.400 8.062 -5.994 1.00 78.06 94 ARG A N 1
ATOM 687 C CA . ARG A 1 94 ? 9.816 7.689 -6.197 1.00 78.06 94 ARG A CA 1
ATOM 688 C C . ARG A 1 94 ? 10.067 6.839 -7.439 1.00 78.06 94 ARG A C 1
ATOM 690 O O . ARG A 1 94 ? 11.209 6.476 -7.702 1.00 78.06 94 ARG A O 1
ATOM 697 N N . THR A 1 95 ? 9.021 6.506 -8.183 1.00 66.38 95 THR A N 1
ATOM 698 C CA . THR A 1 95 ? 9.131 5.737 -9.423 1.00 66.38 95 THR A CA 1
ATOM 699 C C . THR A 1 95 ? 9.524 6.591 -10.642 1.00 66.38 95 THR A C 1
ATOM 701 O O . THR A 1 95 ? 9.824 6.023 -11.700 1.00 66.38 95 THR A O 1
ATOM 704 N N . PHE A 1 96 ? 9.567 7.925 -10.503 1.00 58.09 96 PHE A N 1
ATOM 705 C CA . PHE A 1 96 ? 9.883 8.905 -11.556 1.00 58.09 96 PHE A CA 1
ATOM 706 C C . PHE A 1 96 ? 11.309 9.461 -11.480 1.00 58.09 96 PHE A C 1
ATOM 708 O O . PHE A 1 96 ? 11.790 9.740 -10.358 1.00 58.09 96 PHE A O 1
#

Nearest PDB structures (foldseek):
  3zl6-assembly1_A  TM=8.766E-01  e=2.419E-02  Pseudomonas aeruginosa PAO1
  4umj-assembly1_A  TM=8.808E-01  e=3.148E-02  Pseudomonas aeruginosa PAO1
  3zou-assembly1_A  TM=8.412E-01  e=2.419E-02  Pseudomonas aeruginosa PAO1
  3p8r-assembly1_A-2  TM=8.968E-01  e=3.687E-02  Vibrio cholerae
  3zmc-assembly1_B  TM=8.527E-01  e=1.003E-01  Pseudomonas aeruginosa PAO1